Protein AF-A0A953T6E6-F1 (afdb_monomer_lite)

Sequence (151 aa):
MTKQKGFTLIELLVVIAVIAILASVVFVNLRGAQESARDARITVAVGQVRSIAELINARAPSATPGYQGLCTGTALNTAGNTDLSAITADITASCTSAHCTATPIACHATTSAYCVSSRLNEANQFWCVRSDGRSGRATTACTATAACTIP

Radius of gyration: 23.86 Å; chains: 1; bounding box: 67×47×65 Å

Foldseek 3Di:
DDDDDDDDPVNVVVVVVVVVVVVVVVVVVVVVVLLVVLQVQLLVLQVVLLVVQVVCQVVPDPVGHHNNQQDDQQAGNCPVPVSSVVSQVSLLVSQPAPVCPPGQKGWEDDNQKIKIWGDGNDPQWIWMDIPVRDTDIANDHQDNVRDRPHD

Structure (mmCIF, N/CA/C/O backbone):
data_AF-A0A953T6E6-F1
#
_entry.id   AF-A0A953T6E6-F1
#
loop_
_atom_site.group_PDB
_atom_site.id
_atom_site.type_symbol
_atom_site.label_atom_id
_atom_site.label_alt_id
_atom_site.label_comp_id
_atom_site.label_asym_id
_atom_site.label_entity_id
_atom_site.label_seq_id
_atom_site.pdbx_PDB_ins_code
_atom_site.Cartn_x
_atom_site.Cartn_y
_atom_site.Cartn_z
_atom_site.occupancy
_atom_site.B_iso_or_equiv
_atom_site.auth_seq_id
_atom_site.auth_comp_id
_atom_site.auth_asym_id
_atom_site.auth_atom_id
_atom_site.pdbx_PDB_model_num
ATOM 1 N N . MET A 1 1 ? -49.272 28.755 39.323 1.00 53.56 1 MET A N 1
ATOM 2 C CA . MET A 1 1 ? -47.874 28.440 39.699 1.00 53.56 1 MET A CA 1
ATOM 3 C C . MET A 1 1 ? -47.485 27.121 39.048 1.00 53.56 1 MET A C 1
ATOM 5 O O . MET A 1 1 ? -47.978 26.076 39.451 1.00 53.56 1 MET A O 1
ATOM 9 N N . THR A 1 2 ? -46.681 27.160 37.993 1.00 61.81 2 THR A N 1
ATOM 10 C CA . THR A 1 2 ? -46.189 25.964 37.296 1.00 61.81 2 THR A CA 1
ATOM 11 C C . THR A 1 2 ? -45.050 25.341 38.101 1.00 61.81 2 THR A C 1
ATOM 13 O O . THR A 1 2 ? -43.985 25.940 38.224 1.00 61.81 2 THR A O 1
ATOM 16 N N . LYS A 1 3 ? -45.272 24.155 38.684 1.00 70.44 3 LYS A N 1
ATOM 17 C CA . LYS A 1 3 ? -44.211 23.379 39.343 1.00 70.44 3 LYS A CA 1
ATOM 18 C C . LYS A 1 3 ? -43.189 22.951 38.289 1.00 70.44 3 LYS A C 1
ATOM 20 O O . LYS A 1 3 ? -43.500 22.109 37.449 1.00 70.44 3 LYS A O 1
ATOM 25 N N . GLN A 1 4 ? -41.985 23.515 38.335 1.00 74.00 4 GLN A N 1
ATOM 26 C CA . GLN A 1 4 ? -40.863 22.995 37.560 1.00 74.00 4 GLN A CA 1
ATOM 27 C C . GLN A 1 4 ? -40.404 21.682 38.200 1.00 74.00 4 GLN A C 1
ATOM 29 O O . GLN A 1 4 ? -40.009 21.655 39.364 1.00 74.00 4 GLN A O 1
ATOM 34 N N . LYS A 1 5 ? -40.529 20.575 37.461 1.00 79.19 5 LYS A N 1
ATOM 35 C CA . LYS A 1 5 ? -39.956 19.289 37.863 1.00 79.19 5 LYS A CA 1
ATOM 36 C C . LYS A 1 5 ? -38.452 19.349 37.600 1.00 79.19 5 LYS A C 1
ATOM 38 O O . LYS A 1 5 ? -38.045 19.533 36.458 1.00 79.19 5 LYS A O 1
ATOM 43 N N . GLY A 1 6 ? -37.652 19.246 38.658 1.00 78.94 6 GLY A N 1
ATOM 44 C CA . GLY A 1 6 ? -36.202 19.100 38.548 1.00 78.94 6 GLY A CA 1
ATOM 45 C C . GLY A 1 6 ? -35.833 17.686 38.108 1.00 78.94 6 GLY A C 1
ATOM 46 O O . GLY A 1 6 ? -36.511 16.729 38.478 1.00 78.94 6 GLY A O 1
ATOM 47 N N . PHE A 1 7 ? -34.766 17.572 37.320 1.00 83.44 7 PHE A N 1
ATOM 48 C CA . PHE A 1 7 ? -34.167 16.292 36.950 1.00 83.44 7 PHE A CA 1
ATOM 49 C C . PHE A 1 7 ? -33.478 15.692 38.181 1.00 83.44 7 PHE A C 1
ATOM 51 O O . PHE A 1 7 ? -32.758 16.399 38.893 1.00 83.44 7 PHE A O 1
ATOM 58 N N . THR A 1 8 ? -33.706 14.415 38.473 1.00 90.56 8 THR A N 1
ATOM 59 C CA . THR A 1 8 ? -33.081 13.765 39.628 1.00 90.56 8 THR A CA 1
ATOM 60 C C . THR A 1 8 ? -31.650 13.332 39.301 1.00 90.56 8 THR A C 1
ATOM 62 O O . THR A 1 8 ? -31.320 12.973 38.170 1.00 90.56 8 THR A O 1
ATOM 65 N N . LEU A 1 9 ? -30.776 13.328 40.312 1.00 88.88 9 LEU A N 1
ATOM 66 C CA . LEU A 1 9 ? -29.398 12.844 40.155 1.00 88.88 9 LEU A CA 1
ATOM 67 C C . LEU A 1 9 ? -29.347 11.370 39.727 1.00 88.88 9 LEU A C 1
ATOM 69 O O . LEU A 1 9 ? -28.456 10.982 38.977 1.00 88.88 9 LEU A O 1
ATOM 73 N N . ILE A 1 10 ? -30.316 10.559 40.168 1.00 92.00 10 ILE A N 1
ATOM 74 C CA . ILE A 1 10 ? -30.404 9.146 39.788 1.00 92.00 10 ILE A CA 1
ATOM 75 C C . ILE A 1 10 ? -30.791 8.967 38.316 1.00 92.00 10 ILE A C 1
ATOM 77 O O . ILE A 1 10 ? -30.231 8.103 37.646 1.00 92.00 10 ILE A O 1
ATOM 81 N N . GLU A 1 11 ? -31.679 9.812 37.783 1.00 90.50 11 GLU A N 1
ATOM 82 C CA . GLU A 1 11 ? -32.016 9.804 36.355 1.00 90.50 11 GLU A CA 1
ATOM 83 C C . GLU A 1 11 ? -30.792 10.149 35.507 1.00 90.50 11 GLU A C 1
ATOM 85 O O . GLU A 1 11 ? -30.529 9.492 34.503 1.00 90.50 11 GLU A O 1
ATOM 90 N N . LEU A 1 12 ? -29.990 11.127 35.936 1.00 90.81 12 LEU A N 1
ATOM 91 C CA . LEU A 1 12 ? -28.780 11.502 35.206 1.00 90.81 12 LEU A CA 1
ATOM 92 C C . LEU A 1 12 ? -27.707 10.402 35.275 1.00 90.81 12 LEU A C 1
ATOM 94 O O . LEU A 1 12 ? -27.029 10.141 34.281 1.00 90.81 12 LEU A O 1
ATOM 98 N N . LEU A 1 13 ? -27.608 9.703 36.409 1.00 92.25 13 LEU A N 1
ATOM 99 C CA . LEU A 1 13 ? -26.683 8.586 36.608 1.00 92.25 13 LEU A CA 1
ATOM 100 C C . LEU A 1 13 ? -27.045 7.360 35.752 1.00 92.25 13 LEU A C 1
ATOM 102 O O . LEU A 1 13 ? -26.166 6.750 35.144 1.00 92.25 13 LEU A O 1
ATOM 106 N N . VAL A 1 14 ? -28.330 7.009 35.654 1.00 94.69 14 VAL A N 1
ATOM 107 C CA . VAL A 1 14 ? -28.778 5.896 34.800 1.00 94.69 14 VAL A CA 1
ATOM 108 C C . VAL A 1 14 ? -28.527 6.197 33.323 1.00 94.69 14 VAL A C 1
ATOM 110 O O . VAL A 1 14 ? -28.079 5.317 32.589 1.00 94.69 14 VAL A O 1
ATOM 113 N N . VAL A 1 15 ? -28.750 7.435 32.878 1.00 95.31 15 VAL A N 1
ATOM 114 C CA . VAL A 1 15 ? -28.555 7.811 31.470 1.00 95.31 15 VAL A CA 1
ATOM 115 C C . VAL A 1 15 ? -27.093 7.669 31.049 1.00 95.31 15 VAL A C 1
ATOM 117 O O . VAL A 1 15 ? -26.820 7.060 30.014 1.00 95.31 15 VAL A O 1
ATOM 120 N N . ILE A 1 16 ? -26.141 8.151 31.856 1.00 94.88 16 ILE A N 1
ATOM 121 C CA . ILE A 1 16 ? -24.716 7.987 31.529 1.00 94.88 16 ILE A CA 1
ATOM 122 C C . ILE A 1 16 ? -24.295 6.511 31.539 1.00 94.88 16 ILE A C 1
ATOM 124 O O . ILE A 1 16 ? -23.494 6.107 30.697 1.00 94.88 16 ILE A O 1
ATOM 128 N N . ALA A 1 17 ? -24.877 5.690 32.423 1.00 95.25 17 ALA A N 1
ATOM 129 C CA . ALA A 1 17 ? -24.609 4.255 32.471 1.00 95.25 17 ALA A CA 1
ATOM 130 C C . ALA A 1 17 ? -25.100 3.544 31.198 1.00 95.25 17 ALA A C 1
ATOM 132 O O . ALA A 1 17 ? -24.367 2.749 30.609 1.00 95.25 17 ALA A O 1
ATOM 133 N N . VAL A 1 18 ? -26.304 3.873 30.718 1.00 95.38 18 VAL A N 1
ATOM 134 C CA . VAL A 1 18 ? -26.848 3.306 29.474 1.00 95.38 18 VAL A CA 1
ATOM 135 C C . VAL A 1 18 ? -26.048 3.772 28.252 1.00 95.38 18 VAL A C 1
ATOM 137 O O . VAL A 1 18 ? -25.707 2.946 27.405 1.00 95.38 18 VAL A O 1
ATOM 140 N N . ILE A 1 19 ? -25.680 5.059 28.170 1.00 95.25 19 ILE A N 1
ATOM 141 C CA . ILE A 1 19 ? -24.846 5.584 27.073 1.00 95.25 19 ILE A CA 1
ATOM 142 C C . ILE A 1 19 ? -23.487 4.875 27.039 1.00 95.25 19 ILE A C 1
ATOM 144 O O . ILE A 1 19 ? -23.029 4.510 25.958 1.00 95.25 19 ILE A O 1
ATOM 148 N N . ALA A 1 20 ? -22.865 4.621 28.195 1.00 94.81 20 ALA A N 1
ATOM 149 C CA . ALA A 1 20 ? -21.585 3.917 28.268 1.00 94.81 20 ALA A CA 1
ATOM 150 C C . ALA A 1 20 ? -21.667 2.486 27.705 1.00 94.81 20 ALA A C 1
ATOM 152 O O . ALA A 1 20 ? -20.795 2.071 26.937 1.00 94.81 20 ALA A O 1
ATOM 153 N N . ILE A 1 21 ? -22.737 1.750 28.026 1.00 93.38 21 ILE A N 1
ATOM 154 C CA . ILE A 1 21 ? -22.954 0.389 27.512 1.00 93.38 21 ILE A CA 1
ATOM 155 C C . ILE A 1 21 ? -23.160 0.421 25.994 1.00 93.38 21 ILE A C 1
ATOM 157 O O . ILE A 1 21 ? -22.473 -0.297 25.265 1.00 93.38 21 ILE A O 1
ATOM 161 N N . LEU A 1 22 ? -24.049 1.287 25.500 1.00 94.56 22 LEU A N 1
ATOM 162 C CA . LEU A 1 22 ? -24.340 1.386 24.067 1.00 94.56 22 LEU A CA 1
ATOM 163 C C . LEU A 1 22 ? -23.114 1.842 23.258 1.00 94.56 22 LEU A C 1
ATOM 165 O O . LEU A 1 22 ? -22.845 1.293 22.188 1.00 94.56 22 LEU A O 1
ATOM 169 N N . ALA A 1 23 ? -22.328 2.786 23.784 1.00 90.69 23 ALA A N 1
ATOM 170 C CA . ALA A 1 23 ? -21.113 3.274 23.135 1.00 90.69 23 ALA A CA 1
ATOM 171 C C . ALA A 1 23 ? -20.056 2.170 22.958 1.00 90.69 23 ALA A C 1
ATOM 173 O O . ALA A 1 23 ? -19.388 2.125 21.923 1.00 90.69 23 ALA A O 1
ATOM 174 N N . SER A 1 24 ? -19.931 1.251 23.925 1.00 88.31 24 SER A N 1
ATOM 175 C CA . SER A 1 24 ? -18.957 0.154 23.851 1.00 88.31 24 SER A CA 1
ATOM 176 C C . SER A 1 24 ? -19.210 -0.791 22.666 1.00 88.31 24 SER A C 1
ATOM 178 O O . SER A 1 24 ? -18.276 -1.144 21.946 1.00 88.31 24 SER A O 1
ATOM 180 N N . VAL A 1 25 ? -20.476 -1.131 22.397 1.00 88.25 25 VAL A N 1
ATOM 181 C CA . VAL A 1 25 ? -20.867 -2.041 21.306 1.00 88.25 25 VAL A CA 1
ATOM 182 C C . VAL A 1 25 ? -20.663 -1.385 19.939 1.00 88.25 25 VAL A C 1
ATOM 184 O O . VAL A 1 25 ? -20.175 -2.016 19.000 1.00 88.25 25 VAL A O 1
ATOM 187 N N . VAL A 1 26 ? -20.990 -0.096 19.814 1.00 87.12 26 VAL A N 1
ATOM 188 C CA . VAL A 1 26 ? -20.807 0.657 18.562 1.00 87.12 26 VAL A CA 1
ATOM 189 C C . VAL A 1 26 ? -19.323 0.793 18.208 1.00 87.12 26 VAL A C 1
ATOM 191 O O . VAL A 1 26 ? -18.945 0.660 17.043 1.00 87.12 26 VAL A O 1
ATOM 194 N N . PHE A 1 27 ? -18.459 0.999 19.204 1.00 83.12 27 PHE A N 1
ATOM 195 C CA . PHE A 1 27 ? -17.032 1.222 18.981 1.00 83.12 27 PHE A CA 1
ATOM 196 C C . PHE A 1 27 ? -16.301 0.001 18.397 1.00 83.12 27 PHE A C 1
ATOM 198 O O . PHE A 1 27 ? -15.432 0.164 17.540 1.00 83.12 27 PHE A O 1
ATOM 205 N N . VAL A 1 28 ? -16.670 -1.220 18.804 1.00 81.19 28 VAL A N 1
ATOM 206 C CA . VAL A 1 28 ? -16.076 -2.458 18.260 1.00 81.19 28 VAL A CA 1
ATOM 207 C C . VAL A 1 28 ? -16.410 -2.621 16.774 1.00 81.19 28 VAL A C 1
ATOM 209 O O . VAL A 1 28 ? -15.524 -2.915 15.973 1.00 81.19 28 VAL A O 1
ATOM 212 N N . ASN A 1 29 ? -17.658 -2.347 16.385 1.00 77.94 29 ASN A N 1
ATOM 213 C CA . ASN A 1 29 ? -18.103 -2.452 14.992 1.00 77.94 29 ASN A CA 1
ATOM 214 C C . ASN A 1 29 ? -17.428 -1.415 14.074 1.00 77.94 29 ASN A C 1
ATOM 216 O O . ASN A 1 29 ? -17.072 -1.724 12.936 1.00 77.94 29 ASN A O 1
ATOM 220 N N . LEU A 1 30 ? -17.196 -0.195 14.571 1.00 79.75 30 LEU A N 1
ATOM 221 C CA . LEU A 1 30 ? -16.540 0.866 13.799 1.00 79.75 30 LEU A CA 1
ATOM 222 C C . LEU A 1 30 ? -15.073 0.557 13.476 1.00 79.75 30 LEU A C 1
ATOM 224 O O . LEU A 1 30 ? -14.602 0.937 12.406 1.00 79.75 30 LEU A O 1
ATOM 228 N N . ARG A 1 31 ? -14.353 -0.143 14.362 1.00 80.81 31 ARG A N 1
ATOM 229 C CA . ARG A 1 31 ? -12.943 -0.498 14.132 1.00 80.81 31 ARG A CA 1
ATOM 230 C C . ARG A 1 31 ? -12.770 -1.431 12.933 1.00 80.81 31 ARG A C 1
ATOM 232 O O . ARG A 1 31 ? -11.972 -1.121 12.054 1.00 80.81 31 ARG A O 1
ATOM 239 N N . GLY A 1 32 ? -13.561 -2.503 12.851 1.00 83.12 32 GLY A N 1
ATOM 240 C CA . GLY A 1 32 ? -13.510 -3.431 11.713 1.00 83.12 32 GLY A CA 1
ATOM 241 C C . GLY A 1 32 ? -13.924 -2.774 10.390 1.00 83.12 32 GLY A C 1
ATOM 242 O O . GLY A 1 32 ? -13.279 -2.973 9.362 1.00 83.12 32 GLY A O 1
ATOM 243 N N . ALA A 1 33 ? -14.947 -1.911 10.417 1.00 85.31 33 ALA A N 1
ATOM 244 C CA . ALA A 1 33 ? -15.366 -1.158 9.234 1.00 85.31 33 ALA A CA 1
ATOM 245 C C . ALA A 1 33 ? -14.262 -0.210 8.726 1.00 85.31 33 ALA A C 1
ATOM 247 O O . ALA A 1 33 ? -13.991 -0.166 7.525 1.00 85.31 33 ALA A O 1
ATOM 248 N N . GLN A 1 34 ? -13.584 0.511 9.624 1.00 87.31 34 GLN A N 1
ATOM 249 C CA . GLN A 1 34 ? -12.471 1.396 9.262 1.00 87.31 34 GLN A CA 1
ATOM 250 C C . GLN A 1 34 ? -11.282 0.631 8.673 1.00 87.31 34 GLN A C 1
ATOM 252 O O . GLN A 1 34 ? -10.682 1.102 7.708 1.00 87.31 34 GLN A O 1
ATOM 257 N N . GLU A 1 35 ? -10.961 -0.542 9.217 1.00 87.44 35 GLU A N 1
ATOM 258 C CA . GLU A 1 35 ? -9.897 -1.404 8.700 1.00 87.44 35 GLU A CA 1
ATOM 259 C C . GLU A 1 35 ? -10.220 -1.904 7.285 1.00 87.44 35 GLU A C 1
ATOM 261 O O . GLU A 1 35 ? -9.420 -1.724 6.367 1.00 87.44 35 GLU A O 1
ATOM 266 N N . SER A 1 36 ? -11.447 -2.388 7.061 1.00 88.12 36 SER A N 1
ATOM 267 C CA . SER A 1 36 ? -11.894 -2.808 5.726 1.00 88.12 36 SER A CA 1
ATOM 268 C C . SER A 1 36 ? -11.873 -1.668 4.695 1.00 88.12 36 SER A C 1
ATOM 270 O O . SER A 1 36 ? -11.503 -1.874 3.539 1.00 88.12 36 SER A O 1
ATOM 272 N N . ALA A 1 37 ? -12.210 -0.442 5.113 1.00 90.19 37 ALA A N 1
ATOM 273 C CA . ALA A 1 37 ? -12.163 0.736 4.252 1.00 90.19 37 ALA A CA 1
ATOM 274 C C . ALA A 1 37 ? -10.722 1.118 3.875 1.00 90.19 37 ALA A C 1
ATOM 276 O O . ALA A 1 37 ? -10.472 1.542 2.746 1.00 90.19 37 ALA A O 1
ATOM 277 N N . ARG A 1 38 ? -9.768 0.954 4.799 1.00 91.06 38 ARG A N 1
ATOM 278 C CA . ARG A 1 38 ? -8.336 1.152 4.531 1.00 91.06 38 ARG A CA 1
ATOM 279 C C . ARG A 1 38 ? -7.798 0.098 3.566 1.00 91.06 38 ARG A C 1
ATOM 281 O O . ARG A 1 38 ? -7.121 0.458 2.608 1.00 91.06 38 ARG A O 1
ATOM 288 N N . ASP A 1 39 ? -8.167 -1.166 3.744 1.00 91.06 39 ASP A N 1
ATOM 289 C CA . ASP A 1 39 ? -7.775 -2.245 2.827 1.00 91.06 39 ASP A CA 1
ATOM 290 C C . ASP A 1 39 ? -8.342 -2.042 1.413 1.00 91.06 39 ASP A C 1
ATOM 292 O O . ASP A 1 39 ? -7.657 -2.287 0.414 1.00 91.06 39 ASP A O 1
ATOM 296 N N . ALA A 1 40 ? -9.570 -1.526 1.305 1.00 92.19 40 ALA A N 1
ATOM 297 C CA . ALA A 1 40 ? -10.157 -1.144 0.023 1.00 92.19 40 ALA A CA 1
ATOM 298 C C . ALA A 1 40 ? -9.372 -0.006 -0.653 1.00 92.19 40 ALA A C 1
ATOM 300 O O . ALA A 1 40 ? -9.120 -0.070 -1.857 1.00 92.19 40 ALA A O 1
ATOM 301 N N . ARG A 1 41 ? -8.929 1.006 0.109 1.00 92.56 41 ARG A N 1
ATOM 302 C CA . ARG A 1 41 ? -8.064 2.079 -0.417 1.00 92.56 41 ARG A CA 1
ATOM 303 C C . ARG A 1 41 ? -6.732 1.538 -0.925 1.00 92.56 41 ARG A C 1
ATOM 305 O O . ARG A 1 41 ? -6.363 1.844 -2.054 1.00 92.56 41 ARG A O 1
ATOM 312 N N . ILE A 1 42 ? -6.073 0.672 -0.152 1.00 91.25 42 ILE A N 1
ATOM 313 C CA . ILE A 1 42 ? -4.821 0.012 -0.562 1.00 91.25 42 ILE A CA 1
ATOM 314 C C . ILE A 1 42 ? -5.029 -0.751 -1.876 1.00 91.25 42 ILE A C 1
ATOM 316 O O . ILE A 1 42 ? -4.243 -0.613 -2.810 1.00 91.25 42 ILE A O 1
ATOM 320 N N . THR A 1 4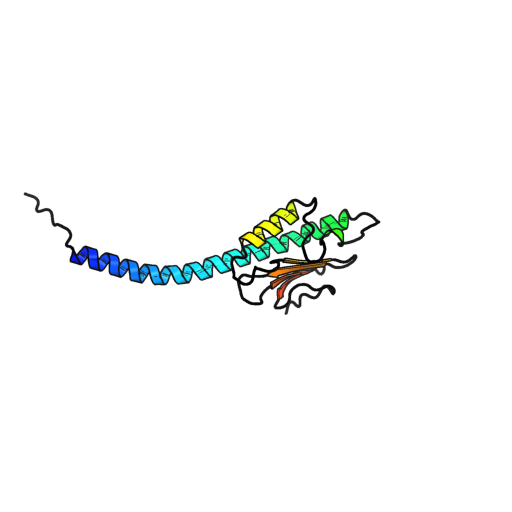3 ? -6.124 -1.503 -1.984 1.00 91.94 43 THR A N 1
ATOM 321 C CA . THR A 1 43 ? -6.468 -2.270 -3.191 1.00 91.94 43 THR A CA 1
ATOM 322 C C . THR A 1 43 ? -6.595 -1.374 -4.429 1.00 91.94 43 THR A C 1
ATOM 324 O O . THR A 1 43 ? -6.047 -1.693 -5.487 1.00 91.94 43 THR A O 1
ATOM 327 N N . VAL A 1 44 ? -7.274 -0.230 -4.296 1.00 92.56 44 VAL A N 1
ATOM 328 C CA . VAL A 1 44 ? -7.417 0.757 -5.378 1.00 92.56 44 VAL A CA 1
ATOM 329 C C . VAL A 1 44 ? -6.070 1.392 -5.728 1.00 92.56 44 VAL A C 1
ATOM 331 O O . VAL A 1 44 ? -5.723 1.451 -6.908 1.00 92.56 44 VAL A O 1
ATOM 334 N N . ALA A 1 45 ? -5.290 1.811 -4.729 1.00 92.19 45 ALA A N 1
ATOM 335 C CA . ALA A 1 45 ? -3.991 2.452 -4.923 1.00 92.19 45 ALA A CA 1
ATOM 336 C C . ALA A 1 45 ? -2.993 1.528 -5.646 1.00 92.19 45 ALA A C 1
ATOM 338 O O . ALA A 1 45 ? -2.357 1.935 -6.616 1.00 92.19 45 ALA A O 1
ATOM 339 N N . VAL A 1 46 ? -2.908 0.251 -5.255 1.00 90.38 46 VAL A N 1
ATOM 340 C CA . VAL A 1 46 ? -2.063 -0.734 -5.955 1.00 90.38 46 VAL A CA 1
ATOM 341 C C . VAL A 1 46 ? -2.601 -1.019 -7.364 1.00 90.38 46 VAL A C 1
ATOM 343 O O . VAL A 1 46 ? -1.821 -1.208 -8.295 1.00 90.38 46 VAL A O 1
ATOM 346 N N . GLY A 1 47 ? -3.923 -1.007 -7.563 1.00 91.06 47 GLY A N 1
ATOM 347 C CA . GLY A 1 47 ? -4.541 -1.162 -8.884 1.00 91.06 47 GLY A CA 1
ATOM 348 C C . GLY A 1 47 ? -4.117 -0.086 -9.892 1.00 91.06 47 GLY A C 1
ATOM 349 O O . GLY A 1 47 ? -3.881 -0.400 -11.060 1.00 91.06 47 GLY A O 1
ATOM 350 N N . GLN A 1 48 ? -3.938 1.159 -9.441 1.00 91.88 48 GLN A N 1
ATOM 351 C CA . GLN A 1 48 ? -3.470 2.278 -10.277 1.00 91.88 48 GLN A CA 1
ATOM 352 C C . GLN A 1 48 ? -2.039 2.080 -10.796 1.00 91.88 48 GLN A C 1
ATOM 354 O O . GLN A 1 48 ? -1.672 2.609 -11.849 1.00 91.88 48 GLN A O 1
ATOM 359 N N . VAL A 1 49 ? -1.233 1.260 -10.114 1.00 91.62 49 VAL A N 1
ATOM 360 C CA . VAL A 1 49 ? 0.135 0.958 -10.548 1.00 91.62 49 VAL A CA 1
ATOM 361 C C . VAL A 1 49 ? 0.148 0.269 -11.912 1.00 91.62 49 VAL A C 1
ATOM 363 O O . VAL A 1 49 ? 1.089 0.475 -12.670 1.00 91.62 49 VAL A O 1
ATOM 366 N N . ARG A 1 50 ? -0.908 -0.468 -12.289 1.00 91.31 50 ARG A N 1
ATOM 367 C CA . ARG A 1 50 ? -1.012 -1.084 -13.622 1.00 91.31 50 ARG A CA 1
ATOM 368 C C . ARG A 1 50 ? -0.931 -0.049 -14.740 1.00 91.31 50 ARG A C 1
ATOM 370 O O . ARG A 1 50 ? -0.108 -0.194 -15.634 1.00 91.31 50 ARG A O 1
ATOM 377 N N . SER A 1 51 ? -1.734 1.013 -14.680 1.00 92.19 51 SER A N 1
ATOM 378 C CA . SER A 1 51 ? -1.702 2.061 -15.711 1.00 92.19 51 SER A CA 1
ATOM 379 C C . SER A 1 51 ? -0.351 2.771 -15.777 1.00 92.19 51 SER A C 1
ATOM 381 O O . SER A 1 51 ? 0.120 3.104 -16.862 1.00 92.19 51 SER A O 1
ATOM 383 N N . ILE A 1 52 ? 0.300 2.964 -14.627 1.00 91.38 52 ILE A N 1
ATOM 384 C CA . ILE A 1 52 ? 1.622 3.595 -14.570 1.00 91.38 52 ILE A CA 1
ATOM 385 C C . ILE A 1 52 ? 2.696 2.656 -15.130 1.00 91.38 52 ILE A C 1
ATOM 387 O O . ILE A 1 52 ? 3.581 3.110 -15.848 1.00 91.38 52 ILE A O 1
ATOM 391 N N . ALA A 1 53 ? 2.613 1.355 -14.849 1.00 90.94 53 ALA A N 1
ATOM 392 C CA . ALA A 1 53 ? 3.533 0.356 -15.379 1.00 90.94 53 ALA A CA 1
ATOM 393 C C . ALA A 1 53 ? 3.492 0.313 -16.912 1.00 90.94 53 ALA A C 1
ATOM 395 O O . ALA A 1 53 ? 4.548 0.323 -17.543 1.00 90.94 53 ALA A O 1
ATOM 396 N N . GLU A 1 54 ? 2.299 0.363 -17.511 1.00 90.81 54 GLU A N 1
ATOM 397 C CA . GLU A 1 54 ? 2.157 0.446 -18.971 1.00 90.81 54 GLU A CA 1
ATOM 398 C C . GLU A 1 54 ? 2.722 1.753 -19.537 1.00 90.81 54 GLU A C 1
ATOM 400 O O . GLU A 1 54 ? 3.388 1.751 -20.572 1.00 90.81 54 GLU A O 1
ATOM 405 N N . LEU A 1 55 ? 2.528 2.876 -18.841 1.00 90.50 55 LEU A N 1
ATOM 406 C CA . LEU A 1 55 ? 3.108 4.158 -19.243 1.00 90.50 55 LEU A CA 1
ATOM 407 C C . LEU A 1 55 ? 4.643 4.146 -19.173 1.00 90.50 55 LEU A C 1
ATOM 409 O O . LEU A 1 55 ? 5.301 4.698 -20.055 1.00 90.50 55 LEU A O 1
ATOM 413 N N . ILE A 1 56 ? 5.216 3.511 -18.148 1.00 90.31 56 ILE A N 1
ATOM 414 C CA . ILE A 1 56 ? 6.666 3.331 -18.010 1.00 90.31 56 ILE A CA 1
ATOM 415 C C . ILE A 1 56 ? 7.198 2.457 -19.141 1.00 90.31 56 ILE A C 1
ATOM 417 O O . ILE A 1 56 ? 8.180 2.837 -19.769 1.00 90.31 56 ILE A O 1
ATOM 421 N N . ASN A 1 57 ? 6.523 1.349 -19.449 1.00 90.56 57 ASN A N 1
ATOM 422 C CA . ASN A 1 57 ? 6.886 0.472 -20.559 1.00 90.56 57 ASN A CA 1
ATOM 423 C C . ASN A 1 57 ? 6.833 1.208 -21.910 1.00 90.56 57 ASN A C 1
ATOM 425 O O . ASN A 1 57 ? 7.770 1.135 -22.700 1.00 90.56 57 ASN A O 1
ATOM 429 N N . ALA A 1 58 ? 5.785 2.002 -22.150 1.00 89.31 58 ALA A N 1
ATOM 430 C CA . ALA A 1 58 ? 5.630 2.785 -23.377 1.00 89.31 58 ALA A CA 1
ATOM 431 C C . ALA A 1 58 ? 6.667 3.915 -23.529 1.00 89.31 58 ALA A C 1
ATOM 433 O O . ALA A 1 58 ? 6.972 4.326 -24.647 1.00 89.31 58 ALA A O 1
ATOM 434 N N . ARG A 1 59 ? 7.200 4.437 -22.416 1.00 88.31 59 ARG A N 1
ATOM 435 C CA . ARG A 1 59 ? 8.222 5.501 -22.389 1.00 88.31 59 ARG A CA 1
ATOM 436 C C . ARG A 1 59 ? 9.634 4.969 -22.132 1.00 88.31 59 ARG A C 1
ATOM 438 O O . ARG A 1 59 ? 10.555 5.769 -21.964 1.00 88.31 59 ARG A O 1
ATOM 445 N N . ALA A 1 60 ? 9.802 3.651 -22.069 1.00 85.69 60 ALA A N 1
ATOM 446 C CA . ALA A 1 60 ? 11.056 3.026 -21.695 1.00 85.69 60 ALA A CA 1
ATOM 447 C C . ALA A 1 60 ? 12.152 3.368 -22.723 1.00 85.69 60 ALA A C 1
ATOM 449 O O . ALA A 1 60 ? 11.984 3.090 -23.914 1.00 85.69 60 ALA A O 1
ATOM 450 N N . PRO A 1 61 ? 13.280 3.971 -22.303 1.00 82.44 61 PRO A N 1
ATOM 451 C CA . PRO A 1 61 ? 14.405 4.188 -23.199 1.00 82.44 61 PRO A CA 1
ATOM 452 C C . PRO A 1 61 ? 15.019 2.842 -23.600 1.00 82.44 61 PRO A C 1
ATOM 454 O O . PRO A 1 61 ? 14.951 1.863 -22.859 1.00 82.44 61 PRO A O 1
ATOM 457 N N . SER A 1 62 ? 15.704 2.800 -24.742 1.00 78.50 62 SER A N 1
ATOM 458 C CA . SER A 1 62 ? 16.365 1.586 -25.247 1.00 78.50 62 SER A CA 1
ATOM 459 C C . SER A 1 62 ? 17.425 1.006 -24.297 1.00 78.50 62 SER A C 1
ATOM 461 O O . SER A 1 62 ? 17.704 -0.188 -24.362 1.00 78.50 62 SER A O 1
ATOM 463 N N . ALA A 1 63 ? 17.979 1.818 -23.390 1.00 78.12 63 ALA A N 1
ATOM 464 C CA . ALA A 1 63 ? 18.907 1.379 -22.344 1.00 78.12 63 ALA A CA 1
ATOM 465 C C . ALA A 1 63 ? 18.226 0.642 -21.171 1.00 78.12 63 ALA A C 1
ATOM 467 O O . ALA A 1 63 ? 18.887 -0.127 -20.474 1.00 78.12 63 ALA A O 1
ATOM 468 N N . THR A 1 64 ? 16.923 0.852 -20.959 1.00 79.50 64 THR A N 1
ATOM 469 C CA . THR A 1 64 ? 16.156 0.265 -19.847 1.00 79.50 64 THR A CA 1
ATOM 470 C C . THR A 1 64 ? 14.779 -0.191 -20.344 1.00 79.50 64 THR A C 1
ATOM 472 O O . THR A 1 64 ? 13.758 0.381 -19.961 1.00 79.50 64 THR A O 1
ATOM 475 N N . PRO A 1 65 ? 14.726 -1.192 -21.242 1.00 81.62 65 PRO A N 1
ATOM 476 C CA . PRO A 1 65 ? 13.483 -1.589 -21.886 1.00 81.62 65 PRO A CA 1
ATOM 477 C C . PRO A 1 65 ? 12.506 -2.230 -20.892 1.00 81.62 65 PRO A C 1
ATOM 479 O O . PRO A 1 65 ? 12.903 -2.876 -19.915 1.00 81.62 65 PRO A O 1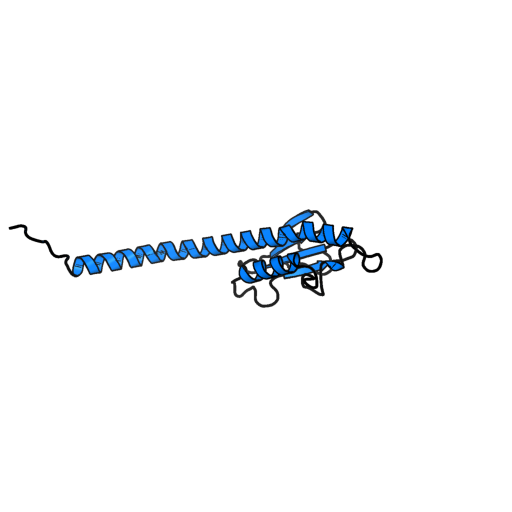
ATOM 482 N N . GLY A 1 66 ? 11.213 -2.113 -21.184 1.00 87.62 66 GLY A N 1
ATOM 483 C CA . GLY A 1 66 ? 10.176 -2.789 -20.417 1.00 87.62 66 GLY A CA 1
ATOM 484 C C . GLY A 1 66 ? 9.793 -2.070 -19.127 1.00 87.62 66 GLY A C 1
ATOM 485 O O . GLY A 1 66 ? 9.762 -0.844 -19.042 1.00 87.62 66 GLY A O 1
ATOM 486 N N . TYR A 1 67 ? 9.526 -2.854 -18.083 1.00 89.44 67 TYR A N 1
ATOM 487 C CA . TYR A 1 67 ? 9.031 -2.348 -16.801 1.00 89.44 67 TYR A CA 1
ATOM 488 C C . TYR A 1 67 ? 10.136 -1.994 -15.803 1.00 89.44 67 TYR A C 1
ATOM 490 O O . TYR A 1 67 ? 9.827 -1.618 -14.677 1.00 89.44 67 TYR A O 1
ATOM 498 N N . GLN A 1 68 ? 11.420 -2.095 -16.162 1.00 88.31 68 GLN A N 1
ATOM 499 C CA . GLN A 1 68 ? 12.522 -1.896 -15.209 1.00 88.31 68 GLN A CA 1
ATOM 500 C C . GLN A 1 68 ? 12.527 -0.520 -14.525 1.00 88.31 68 GLN A C 1
ATOM 502 O O . GLN A 1 68 ? 13.005 -0.407 -13.402 1.00 88.31 68 GLN A O 1
ATOM 507 N N . GLY A 1 69 ? 11.945 0.507 -15.151 1.00 88.44 69 GLY A N 1
ATOM 508 C CA . GLY A 1 69 ? 11.779 1.825 -14.535 1.00 88.44 69 GLY A CA 1
ATOM 509 C C . GLY A 1 69 ? 10.730 1.892 -13.416 1.00 88.44 69 GLY A C 1
ATOM 510 O O . GLY A 1 69 ? 10.661 2.912 -12.737 1.00 88.44 69 GLY A O 1
ATOM 511 N N . LEU A 1 70 ? 9.915 0.848 -13.216 1.00 90.81 70 LEU A N 1
ATOM 512 C CA . LEU A 1 70 ? 8.812 0.827 -12.247 1.00 90.81 70 LEU A CA 1
ATOM 513 C C . LEU A 1 70 ? 9.286 0.690 -10.798 1.00 90.81 70 LEU A C 1
ATOM 515 O O . LEU A 1 70 ? 8.650 1.233 -9.896 1.00 90.81 70 LEU A O 1
ATOM 519 N N . CYS A 1 71 ? 10.384 -0.029 -10.572 1.00 90.81 71 CYS A N 1
ATOM 520 C CA . CYS A 1 71 ? 10.894 -0.323 -9.238 1.00 90.81 71 CYS A CA 1
ATOM 521 C C . CYS A 1 71 ? 12.325 0.194 -9.069 1.00 90.81 71 CYS A C 1
ATOM 523 O O . CYS A 1 71 ? 13.134 0.141 -9.992 1.00 90.81 71 CYS A O 1
ATOM 525 N N . THR A 1 72 ? 12.659 0.618 -7.856 1.00 89.50 72 THR A N 1
ATOM 526 C CA . THR A 1 72 ? 14.031 0.880 -7.407 1.00 89.50 72 THR A CA 1
ATOM 527 C C . THR A 1 72 ? 14.328 -0.054 -6.243 1.00 89.50 72 THR A C 1
ATOM 529 O O . THR A 1 72 ? 13.801 0.125 -5.143 1.00 89.50 72 THR A O 1
ATOM 532 N N . GLY A 1 73 ? 15.135 -1.089 -6.489 1.00 87.00 73 GLY A N 1
ATOM 533 C CA . GLY A 1 73 ? 15.298 -2.185 -5.533 1.00 87.00 73 GLY A CA 1
ATOM 534 C C . GLY A 1 73 ? 13.981 -2.942 -5.345 1.00 87.00 73 GLY A C 1
ATOM 535 O O . GLY A 1 73 ? 13.418 -3.440 -6.315 1.00 87.00 73 GLY A O 1
ATOM 536 N N . THR A 1 74 ? 13.497 -3.016 -4.104 1.00 87.62 74 THR A N 1
ATOM 537 C CA . THR A 1 74 ? 12.224 -3.663 -3.736 1.00 87.62 74 THR A CA 1
ATOM 538 C C . THR A 1 74 ? 11.062 -2.680 -3.566 1.00 87.62 74 THR A C 1
ATOM 540 O O . THR A 1 74 ? 9.964 -3.100 -3.214 1.00 87.62 74 THR A O 1
ATOM 543 N N . ALA A 1 75 ? 11.270 -1.382 -3.802 1.00 89.19 75 ALA A N 1
ATOM 544 C CA . ALA A 1 75 ? 10.247 -0.342 -3.673 1.00 89.19 75 ALA A CA 1
ATOM 545 C C . ALA A 1 75 ? 9.823 0.203 -5.045 1.00 89.19 75 ALA A C 1
ATOM 547 O O . ALA A 1 75 ? 10.532 0.030 -6.037 1.00 89.19 75 ALA A O 1
ATOM 548 N N . LEU A 1 76 ? 8.670 0.878 -5.106 1.00 91.06 76 LEU A N 1
ATOM 549 C CA . LEU A 1 76 ? 8.272 1.631 -6.300 1.00 91.06 76 LEU A CA 1
ATOM 550 C C . LEU A 1 76 ? 9.278 2.753 -6.570 1.00 91.06 76 LEU A C 1
ATOM 552 O O . LEU A 1 76 ? 9.754 3.407 -5.641 1.00 91.06 76 LEU A O 1
ATOM 556 N N . ASN A 1 77 ? 9.574 2.993 -7.845 1.00 91.25 77 ASN A N 1
ATOM 557 C CA . ASN A 1 77 ? 10.451 4.075 -8.261 1.00 91.25 77 ASN A CA 1
ATOM 558 C C . ASN A 1 77 ? 9.718 5.420 -8.170 1.00 91.25 77 ASN A C 1
ATOM 560 O O . ASN A 1 77 ? 9.060 5.860 -9.111 1.00 91.25 77 ASN A O 1
ATOM 564 N N . THR A 1 78 ? 9.817 6.080 -7.022 1.00 89.75 78 THR A N 1
ATOM 565 C CA . THR A 1 78 ? 9.208 7.399 -6.800 1.00 89.75 78 THR A CA 1
ATOM 566 C C . THR A 1 78 ? 10.068 8.549 -7.329 1.00 89.75 78 THR A C 1
ATOM 568 O O . THR A 1 78 ? 9.599 9.688 -7.391 1.00 89.75 78 THR A O 1
ATOM 571 N N . ALA A 1 79 ? 11.310 8.282 -7.745 1.00 83.88 79 ALA A N 1
ATOM 572 C CA . ALA A 1 79 ? 12.214 9.305 -8.251 1.00 83.88 79 ALA A CA 1
ATOM 573 C C . ALA A 1 79 ? 11.729 9.810 -9.619 1.00 83.88 79 ALA A C 1
ATOM 575 O O . ALA A 1 79 ? 11.849 9.134 -10.638 1.00 83.88 79 ALA A O 1
ATOM 576 N N . GLY A 1 80 ? 11.151 11.013 -9.634 1.00 78.31 80 GLY A N 1
ATOM 577 C CA . GLY A 1 80 ? 10.628 11.640 -10.851 1.00 78.31 80 GLY A CA 1
ATOM 578 C C . GLY A 1 80 ? 9.246 11.146 -11.293 1.00 78.31 80 GLY A C 1
ATOM 579 O O . GLY A 1 80 ? 8.779 11.561 -12.351 1.00 78.31 80 GLY A O 1
ATOM 580 N N . ASN A 1 81 ? 8.571 10.309 -10.495 1.00 84.94 81 ASN A N 1
ATOM 581 C CA . ASN A 1 81 ? 7.194 9.881 -10.743 1.00 84.94 81 ASN A CA 1
ATOM 582 C C . ASN A 1 81 ? 6.293 10.273 -9.561 1.00 84.94 81 ASN A C 1
ATOM 584 O O . ASN A 1 81 ? 6.220 9.581 -8.541 1.00 84.94 81 ASN A O 1
ATOM 588 N N . THR A 1 82 ? 5.610 11.410 -9.707 1.00 89.19 82 THR A N 1
ATOM 589 C CA . THR A 1 82 ? 4.723 11.960 -8.673 1.00 89.19 82 THR A CA 1
ATOM 590 C C . THR A 1 82 ? 3.549 11.035 -8.369 1.00 89.19 82 THR A C 1
ATOM 592 O O . THR A 1 82 ? 3.147 10.938 -7.211 1.00 89.19 82 THR A O 1
ATOM 595 N N . ASP A 1 83 ? 3.056 10.290 -9.357 1.00 90.69 83 ASP A N 1
ATOM 596 C CA . ASP A 1 83 ? 1.922 9.380 -9.182 1.00 90.69 83 ASP A CA 1
ATOM 597 C C . ASP A 1 83 ? 2.314 8.175 -8.318 1.00 90.69 83 ASP A C 1
ATOM 599 O O . ASP A 1 83 ? 1.616 7.830 -7.364 1.00 90.69 83 ASP A O 1
ATOM 603 N N . LEU A 1 84 ? 3.493 7.588 -8.564 1.00 90.69 84 LEU A N 1
ATOM 604 C CA . LEU A 1 84 ? 4.034 6.520 -7.713 1.00 90.69 84 LEU A CA 1
ATOM 605 C C . LEU A 1 84 ? 4.335 7.011 -6.294 1.00 90.69 84 LEU A C 1
ATOM 607 O O . LEU A 1 84 ? 4.162 6.254 -5.334 1.00 90.69 84 LEU A O 1
ATOM 611 N N . SER A 1 85 ? 4.752 8.272 -6.143 1.00 91.81 85 SER A N 1
ATOM 612 C CA . SER A 1 85 ? 4.960 8.875 -4.823 1.00 91.81 85 SER A CA 1
ATOM 613 C C . SER A 1 85 ? 3.644 9.051 -4.055 1.00 91.81 85 SER A C 1
ATOM 615 O O . SER A 1 85 ? 3.583 8.712 -2.873 1.00 91.81 85 SER A O 1
ATOM 617 N N . ALA A 1 86 ? 2.574 9.477 -4.735 1.00 91.69 86 ALA A N 1
ATOM 618 C CA . ALA A 1 86 ? 1.247 9.632 -4.148 1.00 91.69 86 ALA A CA 1
ATOM 619 C C . ALA A 1 86 ? 0.649 8.278 -3.743 1.00 91.69 86 ALA A C 1
ATOM 621 O O . ALA A 1 86 ? 0.154 8.140 -2.627 1.00 91.69 86 ALA A O 1
ATOM 622 N N . ILE A 1 87 ? 0.776 7.258 -4.599 1.00 91.50 87 ILE A N 1
ATOM 623 C CA . ILE A 1 87 ? 0.343 5.884 -4.297 1.00 91.50 87 ILE A CA 1
ATOM 624 C C . ILE A 1 87 ? 1.093 5.331 -3.083 1.00 91.50 87 ILE A C 1
ATOM 626 O O . ILE A 1 87 ? 0.485 4.771 -2.172 1.00 91.50 87 ILE A O 1
ATOM 630 N N . THR A 1 88 ? 2.416 5.515 -3.039 1.00 90.62 88 THR A N 1
ATOM 631 C CA . THR A 1 88 ? 3.236 5.052 -1.911 1.00 90.62 88 THR A CA 1
ATOM 632 C C . THR A 1 88 ? 2.828 5.744 -0.609 1.00 90.62 88 THR A C 1
ATOM 634 O O . THR A 1 88 ? 2.724 5.086 0.429 1.00 90.62 88 THR A O 1
ATOM 637 N N . ALA A 1 89 ? 2.550 7.049 -0.655 1.00 89.94 89 ALA A N 1
ATOM 638 C CA . ALA A 1 89 ? 2.086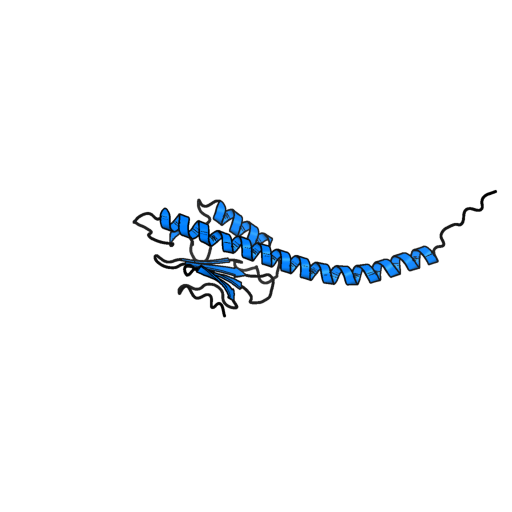 7.812 0.499 1.00 89.94 89 ALA A CA 1
ATOM 639 C C . ALA A 1 89 ? 0.689 7.371 0.972 1.00 89.94 89 ALA A C 1
ATOM 641 O O . ALA A 1 89 ? 0.501 7.164 2.170 1.00 89.94 89 ALA A O 1
ATOM 642 N N . ASP A 1 90 ? -0.266 7.170 0.057 1.00 90.81 90 ASP A N 1
ATOM 643 C CA . ASP A 1 90 ? -1.634 6.745 0.391 1.00 90.81 90 ASP A CA 1
ATOM 644 C C . ASP A 1 90 ? -1.669 5.337 1.002 1.00 90.81 90 ASP A C 1
ATOM 646 O O . ASP A 1 90 ? -2.323 5.105 2.022 1.00 90.81 90 ASP A O 1
ATOM 650 N N . ILE A 1 91 ? -0.886 4.408 0.447 1.00 89.44 91 ILE A N 1
ATOM 651 C CA . ILE A 1 91 ? -0.731 3.059 1.002 1.00 89.44 91 ILE A CA 1
ATOM 652 C C . ILE A 1 91 ? -0.097 3.119 2.394 1.00 89.44 91 ILE A C 1
ATOM 654 O O . ILE A 1 91 ? -0.586 2.473 3.317 1.00 89.44 91 ILE A O 1
ATOM 658 N N . THR A 1 92 ? 0.959 3.916 2.572 1.00 88.44 92 THR A N 1
ATOM 659 C CA . THR A 1 92 ? 1.634 4.051 3.874 1.00 88.44 92 THR A CA 1
ATOM 660 C C . THR A 1 92 ? 0.712 4.679 4.923 1.00 88.44 92 THR A C 1
ATOM 662 O O . THR A 1 92 ? 0.726 4.258 6.074 1.00 88.44 92 THR A O 1
ATOM 665 N N . ALA A 1 93 ? -0.135 5.637 4.535 1.00 88.25 93 ALA A N 1
ATOM 666 C CA . ALA A 1 93 ? -1.121 6.249 5.426 1.00 88.25 93 ALA A CA 1
ATOM 667 C C . ALA A 1 93 ? -2.301 5.314 5.754 1.00 88.25 93 ALA A C 1
ATOM 669 O O . ALA A 1 93 ? -2.849 5.363 6.856 1.00 88.25 93 ALA A O 1
ATOM 670 N N . SER A 1 94 ? -2.699 4.465 4.804 1.00 87.44 94 SER A N 1
ATOM 671 C CA . SER A 1 94 ? -3.803 3.511 4.964 1.00 87.44 94 SER A CA 1
ATOM 672 C C . SER A 1 94 ? -3.388 2.236 5.709 1.00 87.44 94 SER A C 1
ATOM 674 O O . SER A 1 94 ? -4.233 1.577 6.315 1.00 87.44 94 SER A O 1
ATOM 676 N N . CYS A 1 95 ? -2.100 1.897 5.707 1.00 84.88 95 CYS A N 1
ATOM 677 C CA . CYS A 1 95 ? -1.543 0.748 6.413 1.00 84.88 95 CYS A CA 1
ATOM 678 C C . CYS A 1 95 ? -1.166 1.153 7.847 1.00 84.88 95 CYS A C 1
ATOM 680 O O . CYS A 1 95 ? -0.061 1.612 8.127 1.00 84.88 95 CYS A O 1
ATOM 682 N N . THR A 1 96 ? -2.109 1.003 8.774 1.00 81.50 96 THR A N 1
ATOM 683 C CA . THR A 1 96 ? -1.964 1.463 10.170 1.00 81.50 96 THR A CA 1
ATOM 684 C C . THR A 1 96 ? -1.607 0.350 11.157 1.00 81.50 96 THR A C 1
ATOM 686 O O . THR A 1 96 ? -1.430 0.610 12.346 1.00 81.50 96 THR A O 1
ATOM 689 N N . SER A 1 97 ? -1.551 -0.897 10.692 1.00 74.00 97 SER A N 1
ATOM 690 C CA . SER A 1 97 ? -1.307 -2.067 11.536 1.00 74.00 97 SER A CA 1
ATOM 691 C C . SER A 1 97 ? 0.177 -2.230 11.884 1.00 74.00 97 SER A C 1
ATOM 693 O O . SER A 1 97 ? 1.062 -1.810 11.139 1.00 74.00 97 SER A O 1
ATOM 695 N N . ALA A 1 98 ? 0.475 -2.940 12.980 1.00 71.56 98 ALA A N 1
ATOM 696 C CA . ALA A 1 98 ? 1.851 -3.299 13.377 1.00 71.56 98 ALA A CA 1
ATOM 697 C C . ALA A 1 98 ? 2.619 -4.076 12.284 1.00 71.56 98 ALA A C 1
ATOM 699 O O . ALA A 1 98 ? 3.847 -4.156 12.285 1.00 71.56 98 ALA A O 1
ATOM 700 N N . HIS A 1 99 ? 1.877 -4.632 11.329 1.00 71.31 99 HIS A N 1
ATOM 701 C CA . HIS A 1 99 ? 2.365 -5.341 10.161 1.00 71.31 99 HIS A CA 1
ATOM 702 C C . HIS A 1 99 ? 2.984 -4.407 9.095 1.00 71.31 99 HIS A C 1
ATOM 704 O O . HIS A 1 99 ? 3.736 -4.864 8.245 1.00 71.31 99 HIS A O 1
ATOM 710 N N . CYS A 1 100 ? 2.781 -3.095 9.128 1.00 71.31 100 CYS A N 1
ATOM 711 C CA . CYS A 1 100 ? 3.205 -2.195 8.045 1.00 71.31 100 CYS A CA 1
ATOM 712 C C . CYS A 1 100 ? 4.648 -1.647 8.175 1.00 71.31 100 CYS A C 1
ATOM 714 O O . CYS A 1 100 ? 5.050 -0.776 7.412 1.00 71.31 100 CYS A O 1
ATOM 716 N N . THR A 1 101 ? 5.444 -2.143 9.127 1.00 61.00 101 THR A N 1
ATOM 717 C CA . THR A 1 101 ? 6.642 -1.460 9.660 1.00 61.00 101 THR A CA 1
ATOM 718 C C . THR A 1 101 ? 7.950 -1.603 8.868 1.00 61.00 101 THR A C 1
ATOM 720 O O . THR A 1 101 ? 8.876 -0.847 9.141 1.00 61.00 101 THR A O 1
ATOM 723 N N . ALA A 1 102 ? 8.063 -2.512 7.890 1.00 56.50 102 ALA A N 1
ATOM 724 C CA . ALA A 1 102 ? 9.342 -2.761 7.196 1.00 56.50 102 ALA A CA 1
ATOM 725 C C . ALA A 1 102 ? 9.393 -2.321 5.721 1.00 56.50 102 ALA A C 1
ATOM 727 O O . ALA A 1 102 ? 10.483 -2.173 5.183 1.00 56.50 102 ALA A O 1
ATOM 728 N N . THR A 1 103 ? 8.243 -2.143 5.069 1.00 65.44 103 THR A N 1
ATOM 729 C CA . THR A 1 103 ? 8.008 -1.608 3.706 1.00 65.44 103 THR A CA 1
ATOM 730 C C . THR A 1 103 ? 6.611 -2.104 3.325 1.00 65.44 103 THR A C 1
ATOM 732 O O . THR A 1 103 ? 6.435 -3.295 3.072 1.00 65.44 103 THR A O 1
ATOM 735 N N . PRO A 1 104 ? 5.570 -1.253 3.330 1.00 75.94 104 PRO A N 1
ATOM 736 C CA . PRO A 1 104 ? 4.202 -1.710 3.071 1.00 75.94 104 PRO A CA 1
ATOM 737 C C . PRO A 1 104 ? 3.984 -2.123 1.610 1.00 75.94 104 PRO A C 1
ATOM 739 O O . PRO A 1 104 ? 2.912 -2.622 1.275 1.00 75.94 104 PRO A O 1
ATOM 742 N N . ILE A 1 105 ? 4.979 -1.904 0.746 1.00 87.44 105 ILE A N 1
ATOM 743 C CA . ILE A 1 105 ? 4.960 -2.195 -0.683 1.00 87.44 105 ILE A CA 1
ATOM 744 C C . ILE A 1 105 ? 6.227 -2.963 -1.046 1.00 87.44 105 ILE A C 1
ATOM 746 O O . ILE A 1 105 ? 7.327 -2.530 -0.712 1.00 87.44 105 ILE A O 1
ATOM 750 N N . ALA A 1 106 ? 6.056 -4.050 -1.792 1.00 89.50 106 ALA A N 1
ATOM 751 C CA . ALA A 1 106 ? 7.121 -4.729 -2.511 1.00 89.50 106 ALA A CA 1
ATOM 752 C C . ALA A 1 106 ? 6.877 -4.598 -4.019 1.00 89.50 106 ALA A C 1
ATOM 754 O O . ALA A 1 106 ? 5.768 -4.828 -4.506 1.00 89.50 106 ALA A O 1
ATOM 755 N N . CYS A 1 107 ? 7.918 -4.226 -4.749 1.00 90.88 107 CYS A N 1
ATOM 756 C CA . CYS A 1 107 ? 7.916 -4.009 -6.186 1.00 90.88 107 CYS A CA 1
ATOM 757 C C . CYS A 1 107 ? 9.050 -4.820 -6.803 1.00 90.88 107 CYS A C 1
ATOM 759 O O . CYS A 1 107 ? 10.201 -4.703 -6.388 1.00 90.88 107 CYS A O 1
ATOM 761 N N . HIS A 1 108 ? 8.724 -5.616 -7.814 1.00 90.88 108 HIS A N 1
ATOM 762 C CA . HIS A 1 108 ? 9.698 -6.289 -8.657 1.00 90.88 108 HIS A CA 1
ATOM 763 C C . HIS A 1 108 ? 9.322 -6.090 -10.117 1.00 90.88 108 HIS A C 1
ATOM 765 O O . HIS A 1 108 ? 8.193 -6.372 -10.516 1.00 90.88 108 HIS A O 1
ATOM 771 N N . ALA A 1 109 ? 10.274 -5.628 -10.921 1.00 90.25 109 ALA A N 1
ATOM 772 C CA . ALA A 1 109 ? 10.071 -5.424 -12.343 1.00 90.25 109 ALA A CA 1
ATOM 773 C C . ALA A 1 109 ? 11.282 -5.891 -13.148 1.00 90.25 109 ALA A C 1
ATOM 775 O O . ALA A 1 109 ? 12.435 -5.754 -12.743 1.00 90.25 109 ALA A O 1
ATOM 776 N N . THR A 1 110 ? 10.986 -6.456 -14.308 1.00 88.50 110 THR A N 1
ATOM 777 C CA . THR A 1 110 ? 11.937 -6.950 -15.302 1.00 88.50 110 THR A CA 1
ATOM 778 C C . THR A 1 110 ? 1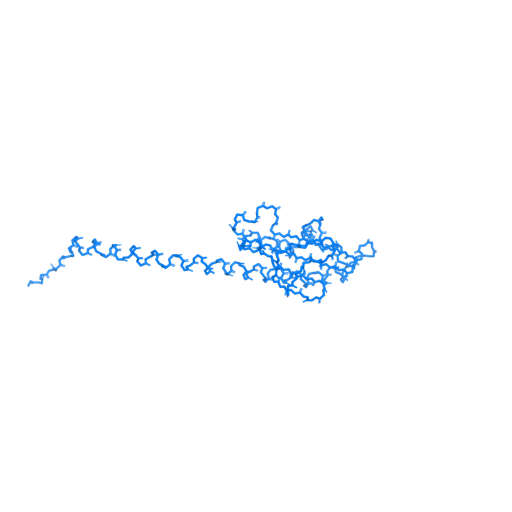1.581 -6.349 -16.661 1.00 88.50 110 THR A C 1
ATOM 780 O O . THR A 1 110 ? 10.660 -5.541 -16.780 1.00 88.50 110 THR A O 1
ATOM 783 N N . THR A 1 111 ? 12.299 -6.738 -17.709 1.00 88.56 111 THR A N 1
ATOM 784 C CA . THR A 1 111 ? 12.025 -6.266 -19.071 1.00 88.56 111 THR A CA 1
ATOM 785 C C . THR A 1 111 ? 10.681 -6.756 -19.620 1.00 88.56 111 THR A C 1
ATOM 787 O O . THR A 1 111 ? 10.103 -6.092 -20.470 1.00 88.56 111 THR A O 1
ATOM 790 N N . SER A 1 112 ? 10.157 -7.886 -19.137 1.00 86.44 112 SER A N 1
ATOM 791 C CA . SER A 1 112 ? 8.938 -8.510 -19.675 1.00 86.44 112 SER A CA 1
ATOM 792 C C . SER A 1 112 ? 7.806 -8.674 -18.663 1.00 86.44 112 SER A C 1
ATOM 794 O O . SER A 1 112 ? 6.660 -8.876 -19.060 1.00 86.44 112 SER A O 1
ATOM 796 N N . ALA A 1 113 ? 8.094 -8.581 -17.364 1.00 88.62 113 ALA A N 1
ATOM 797 C CA . ALA A 1 113 ? 7.106 -8.798 -16.315 1.00 88.62 113 ALA A CA 1
ATOM 798 C C . ALA A 1 113 ? 7.316 -7.878 -15.113 1.00 88.62 113 ALA A C 1
ATOM 800 O O . ALA A 1 113 ? 8.448 -7.511 -14.785 1.00 88.62 113 ALA A O 1
ATOM 801 N N . TYR A 1 114 ? 6.226 -7.576 -14.412 1.00 90.00 114 TYR A N 1
ATOM 802 C CA . TYR A 1 114 ? 6.256 -6.878 -13.134 1.00 90.00 114 TYR A CA 1
ATOM 803 C C . TYR A 1 114 ? 5.284 -7.507 -12.130 1.00 90.00 114 TYR A C 1
ATOM 805 O O . TYR A 1 114 ? 4.293 -8.149 -12.492 1.00 90.00 114 TYR A O 1
ATOM 813 N N . CYS A 1 115 ? 5.577 -7.302 -10.851 1.00 91.38 115 CYS A N 1
ATOM 814 C CA . CYS A 1 115 ? 4.739 -7.657 -9.720 1.00 91.38 115 CYS A CA 1
ATOM 815 C C . CYS A 1 115 ? 4.854 -6.547 -8.678 1.00 91.38 115 CYS A C 1
ATOM 817 O O . CYS A 1 115 ? 5.957 -6.204 -8.249 1.00 91.38 115 CYS A O 1
ATOM 819 N N . VAL A 1 116 ? 3.714 -6.005 -8.260 1.00 91.56 116 VAL A N 1
ATOM 820 C CA . VAL A 1 116 ? 3.631 -5.058 -7.148 1.00 91.56 116 VAL A CA 1
ATOM 821 C C . VAL A 1 116 ? 2.643 -5.595 -6.131 1.00 91.56 116 VAL A C 1
ATOM 823 O O . VAL A 1 116 ? 1.525 -5.970 -6.480 1.00 91.56 116 VAL A O 1
ATOM 826 N N . SER A 1 117 ? 3.063 -5.651 -4.875 1.00 90.94 117 SER A N 1
ATOM 827 C CA . SER A 1 117 ? 2.232 -6.105 -3.770 1.00 90.94 117 SER A CA 1
ATOM 828 C C . SER A 1 117 ? 2.260 -5.106 -2.636 1.00 90.94 117 SER A C 1
ATOM 830 O O . SER A 1 117 ? 3.337 -4.631 -2.282 1.00 90.94 117 SER A O 1
ATOM 832 N N . SER A 1 118 ? 1.112 -4.854 -2.021 1.00 91.38 118 SER A N 1
ATOM 833 C CA . SER A 1 118 ? 1.033 -4.115 -0.766 1.00 91.38 118 SER A CA 1
ATOM 834 C C . SER A 1 118 ? 0.470 -4.980 0.350 1.00 91.38 118 SER A C 1
ATOM 836 O O . SER A 1 118 ? -0.324 -5.884 0.098 1.00 91.38 118 SER A O 1
ATOM 838 N N . ARG A 1 119 ? 0.897 -4.717 1.583 1.00 88.81 119 ARG A N 1
ATOM 839 C CA . ARG A 1 119 ? 0.395 -5.389 2.779 1.00 88.81 119 ARG A CA 1
ATOM 840 C C . ARG A 1 119 ? -0.961 -4.807 3.185 1.00 88.81 119 ARG A C 1
ATOM 842 O O . ARG A 1 119 ? -1.113 -3.590 3.220 1.00 88.81 119 ARG A O 1
ATOM 849 N N . LEU A 1 120 ? -1.928 -5.671 3.488 1.00 88.44 120 LEU A N 1
ATOM 850 C CA . LEU A 1 120 ? -3.202 -5.262 4.087 1.00 88.44 120 LEU A CA 1
ATOM 851 C C . LEU A 1 120 ? -3.042 -5.097 5.602 1.00 88.44 120 LEU A C 1
ATOM 853 O O . LEU A 1 120 ? -2.036 -5.507 6.190 1.00 88.44 120 LEU A O 1
ATOM 857 N N . ASN A 1 121 ? -4.047 -4.496 6.237 1.00 87.38 121 ASN A N 1
ATOM 858 C CA . ASN A 1 121 ? -4.085 -4.371 7.690 1.00 87.38 121 ASN A CA 1
ATOM 859 C C . ASN A 1 121 ? -4.270 -5.733 8.386 1.00 87.38 121 ASN A C 1
ATOM 861 O O . ASN A 1 121 ? -3.794 -5.902 9.512 1.00 87.38 121 ASN A O 1
ATOM 865 N N . GLU A 1 122 ? -4.836 -6.713 7.675 1.00 84.38 122 GLU A N 1
ATOM 866 C CA . GLU A 1 122 ? -4.919 -8.112 8.088 1.00 84.38 122 GLU A CA 1
ATOM 867 C C . GLU A 1 122 ? -3.545 -8.819 8.072 1.00 84.38 122 GLU A C 1
ATOM 869 O O . GLU A 1 122 ? -2.718 -8.650 7.168 1.00 84.38 122 GLU A O 1
ATOM 874 N N . ALA A 1 123 ? -3.289 -9.658 9.080 1.00 82.56 123 ALA A N 1
ATOM 875 C CA . ALA A 1 123 ? -2.019 -10.362 9.226 1.00 82.56 123 ALA A CA 1
ATOM 876 C C . ALA A 1 123 ? -1.727 -11.294 8.034 1.00 82.56 123 ALA A C 1
ATOM 878 O O . ALA A 1 123 ? -2.552 -12.112 7.641 1.00 82.56 123 ALA A O 1
ATOM 879 N N . ASN A 1 124 ? -0.505 -11.202 7.497 1.00 80.38 124 ASN A N 1
ATOM 880 C CA . ASN A 1 124 ? 0.002 -12.026 6.385 1.00 80.38 124 ASN A CA 1
ATOM 881 C C . ASN A 1 124 ? -0.849 -11.996 5.104 1.00 80.38 124 ASN A C 1
ATOM 883 O O . ASN A 1 124 ? -0.732 -12.897 4.274 1.00 80.38 124 ASN A O 1
ATOM 887 N N . GLN A 1 125 ? -1.655 -10.951 4.916 1.00 87.12 125 GLN A N 1
ATOM 888 C CA . GLN A 1 125 ? -2.389 -10.727 3.680 1.00 87.12 125 GLN A CA 1
ATOM 889 C C . GLN A 1 125 ? -1.756 -9.605 2.861 1.00 87.12 125 GLN A C 1
ATOM 891 O O . GLN A 1 125 ? -1.389 -8.545 3.375 1.00 87.12 125 GLN A O 1
ATOM 896 N N . PHE A 1 126 ? -1.647 -9.849 1.561 1.00 88.56 126 PHE A N 1
ATOM 897 C CA . PHE A 1 126 ? -1.135 -8.913 0.575 1.00 88.56 126 PHE A CA 1
ATOM 898 C C . PHE A 1 126 ? -2.136 -8.766 -0.565 1.00 88.56 126 PHE A C 1
ATOM 900 O O . PHE A 1 126 ? -2.784 -9.735 -0.959 1.00 88.56 126 PHE A O 1
ATOM 907 N N . TRP A 1 127 ? -2.242 -7.565 -1.122 1.00 91.00 127 TRP A N 1
ATOM 908 C CA . TRP A 1 127 ? -2.895 -7.344 -2.403 1.00 91.00 127 TRP A CA 1
ATOM 909 C C . TRP A 1 127 ? -1.829 -7.242 -3.474 1.00 91.00 127 TRP A C 1
ATOM 911 O O . TRP A 1 127 ? -0.922 -6.416 -3.363 1.00 91.00 127 TRP A O 1
ATOM 921 N N . CYS A 1 128 ? -1.947 -8.058 -4.511 1.00 90.44 128 CYS A N 1
ATOM 922 C CA . CYS A 1 128 ? -0.963 -8.141 -5.574 1.00 90.44 128 CYS A CA 1
ATOM 923 C C . CYS A 1 128 ? -1.552 -7.744 -6.916 1.00 90.44 128 CYS A C 1
ATOM 925 O O . CYS A 1 128 ? -2.697 -8.069 -7.224 1.00 90.44 128 CYS A O 1
ATOM 927 N N . VAL A 1 129 ? -0.732 -7.091 -7.734 1.00 91.12 129 VAL A N 1
ATOM 928 C CA . VAL A 1 129 ? -1.007 -6.752 -9.128 1.00 91.12 129 VAL A CA 1
ATOM 929 C C . VAL A 1 129 ? 0.180 -7.198 -9.968 1.00 91.12 129 VAL A C 1
ATOM 931 O O . VAL A 1 129 ? 1.335 -6.897 -9.660 1.00 91.12 129 VAL A O 1
ATOM 934 N N . ARG A 1 130 ? -0.118 -7.925 -11.041 1.00 89.44 130 ARG A N 1
ATOM 935 C CA . ARG A 1 130 ? 0.866 -8.510 -11.951 1.00 89.44 130 ARG A CA 1
ATOM 936 C C . ARG A 1 130 ? 0.673 -7.999 -13.379 1.00 89.44 130 ARG A C 1
ATOM 938 O O . ARG A 1 130 ? -0.410 -7.524 -13.740 1.00 89.44 130 ARG A O 1
ATOM 945 N N . SER A 1 131 ? 1.724 -8.143 -14.186 1.00 88.06 131 SER A N 1
ATOM 946 C CA . SER A 1 131 ? 1.738 -7.813 -15.619 1.00 88.06 131 SER A CA 1
ATOM 947 C C . SER A 1 131 ? 0.859 -8.717 -16.491 1.0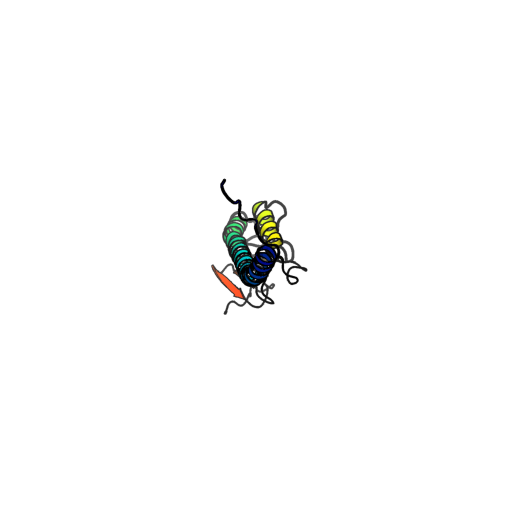0 88.06 131 SER A C 1
ATOM 949 O O . SER A 1 131 ? 0.558 -8.367 -17.622 1.00 88.06 131 SER A O 1
ATOM 951 N N . ASP A 1 132 ? 0.419 -9.870 -15.984 1.00 84.56 132 ASP A N 1
ATOM 952 C CA . ASP A 1 132 ? -0.512 -10.787 -16.665 1.00 84.56 132 ASP A CA 1
ATOM 953 C C . ASP A 1 132 ? -1.987 -10.354 -16.536 1.00 84.56 132 ASP A C 1
ATOM 955 O O . ASP A 1 132 ? -2.896 -11.081 -16.933 1.00 84.56 132 ASP A O 1
ATOM 959 N N . GLY A 1 133 ? -2.244 -9.185 -15.940 1.00 83.88 133 GLY A N 1
ATOM 960 C CA . GLY A 1 133 ? -3.592 -8.680 -15.694 1.00 83.88 133 GLY A CA 1
ATOM 961 C C . GLY A 1 133 ? -4.257 -9.265 -14.446 1.00 83.88 133 GLY A C 1
ATOM 962 O O . GLY A 1 133 ? -5.320 -8.781 -14.044 1.00 83.88 133 GLY A O 1
ATOM 963 N N . ARG A 1 134 ? -3.630 -10.223 -13.752 1.00 86.50 134 ARG A N 1
ATOM 964 C CA . ARG A 1 134 ? -4.177 -10.776 -12.510 1.00 86.50 134 ARG A CA 1
ATOM 965 C C . ARG A 1 134 ? -3.931 -9.817 -11.351 1.00 86.50 134 ARG A C 1
ATOM 967 O O . ARG A 1 134 ? -2.860 -9.222 -11.205 1.00 86.50 134 ARG A O 1
ATOM 974 N N . SER A 1 135 ? -4.950 -9.669 -10.520 1.00 89.88 135 SER A N 1
ATOM 975 C CA . SER A 1 135 ? -4.860 -8.966 -9.248 1.00 89.88 135 SER A CA 1
ATOM 976 C C . SER A 1 135 ? -5.724 -9.665 -8.218 1.00 89.88 135 SER A C 1
ATOM 978 O O . SER A 1 135 ? -6.823 -10.107 -8.549 1.00 89.88 135 SER A O 1
ATOM 980 N N . GLY A 1 136 ? -5.241 -9.771 -6.989 1.00 89.50 136 GLY A N 1
ATOM 981 C CA . GLY A 1 136 ? -5.956 -10.501 -5.955 1.00 89.50 136 GLY A CA 1
ATOM 982 C C . GLY A 1 136 ? -5.223 -10.519 -4.627 1.00 89.50 136 GLY A C 1
ATOM 983 O O . GLY A 1 136 ? -4.095 -10.033 -4.507 1.00 89.50 136 GLY A O 1
ATOM 984 N N . ARG A 1 137 ? -5.893 -11.105 -3.634 1.00 89.31 137 ARG A N 1
ATOM 985 C CA . ARG A 1 137 ? -5.298 -11.392 -2.332 1.00 89.31 137 ARG A CA 1
ATOM 986 C C . ARG A 1 137 ? -4.261 -12.501 -2.466 1.00 89.31 137 ARG A C 1
ATOM 988 O O . ARG A 1 137 ? -4.430 -13.425 -3.256 1.00 89.31 137 ARG A O 1
ATOM 995 N N . ALA A 1 138 ? -3.216 -12.414 -1.663 1.00 86.94 138 ALA A N 1
ATOM 996 C CA . ALA A 1 138 ? -2.166 -13.408 -1.580 1.00 86.94 138 ALA A CA 1
ATOM 997 C C . ALA A 1 138 ? -1.542 -13.437 -0.187 1.00 86.94 138 ALA A C 1
ATOM 999 O O . ALA A 1 138 ? -1.639 -12.481 0.580 1.00 86.94 138 ALA A O 1
ATOM 1000 N N . THR A 1 139 ? -0.859 -14.534 0.119 1.00 84.31 139 THR A N 1
ATOM 1001 C CA . THR A 1 139 ? -0.181 -14.759 1.405 1.00 84.31 139 THR A CA 1
ATOM 1002 C C . THR A 1 139 ? 1.313 -14.449 1.360 1.00 84.31 139 THR A C 1
ATOM 1004 O O . THR A 1 139 ? 2.005 -14.518 2.374 1.00 84.31 139 THR A O 1
ATOM 1007 N N . THR A 1 140 ? 1.836 -14.133 0.178 1.00 83.12 140 THR A N 1
ATOM 1008 C CA . THR A 1 140 ? 3.261 -13.913 -0.061 1.00 83.12 140 THR A CA 1
ATOM 1009 C C . THR A 1 140 ? 3.431 -12.645 -0.878 1.00 83.12 140 THR A C 1
ATOM 1011 O O . THR A 1 140 ? 2.730 -12.449 -1.867 1.00 83.12 140 THR A O 1
ATOM 1014 N N . ALA A 1 141 ? 4.354 -11.781 -0.457 1.00 82.56 141 ALA A N 1
ATOM 1015 C CA . ALA A 1 141 ? 4.695 -10.576 -1.201 1.00 82.56 141 ALA A CA 1
ATOM 1016 C C . ALA A 1 141 ? 5.302 -10.918 -2.573 1.00 82.56 141 ALA A C 1
ATOM 1018 O O . ALA A 1 141 ? 5.783 -12.030 -2.806 1.00 82.56 141 ALA A O 1
ATOM 1019 N N . CYS A 1 142 ? 5.313 -9.943 -3.479 1.00 85.31 142 CYS A N 1
ATOM 1020 C CA . CYS A 1 142 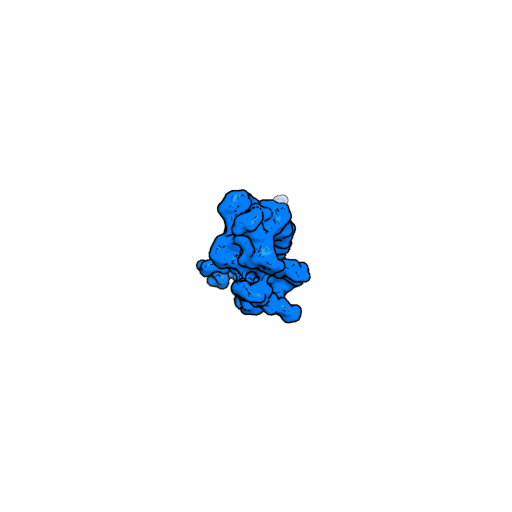? 6.026 -10.066 -4.742 1.00 85.31 142 CYS A CA 1
ATOM 1021 C C . CYS A 1 142 ? 7.506 -10.383 -4.500 1.00 85.31 142 CYS A C 1
ATOM 1023 O O . CYS A 1 142 ? 8.156 -9.767 -3.660 1.00 85.31 142 CYS A O 1
ATOM 1025 N N . THR A 1 143 ? 8.032 -11.323 -5.280 1.00 77.25 143 THR A N 1
ATOM 1026 C CA . THR A 1 143 ? 9.449 -11.705 -5.306 1.00 77.25 143 THR A CA 1
ATOM 1027 C C . THR A 1 143 ? 9.999 -11.582 -6.731 1.00 77.25 143 THR A C 1
ATOM 1029 O O . THR A 1 143 ? 9.244 -11.347 -7.681 1.00 77.25 143 THR A O 1
ATOM 1032 N N . ALA A 1 144 ? 11.317 -11.740 -6.896 1.00 65.50 144 ALA A N 1
ATOM 1033 C CA . ALA A 1 144 ? 12.039 -11.507 -8.153 1.00 65.50 144 ALA A CA 1
ATOM 1034 C C . ALA A 1 144 ? 11.513 -12.294 -9.378 1.00 65.50 144 ALA A C 1
ATOM 1036 O O . ALA A 1 144 ? 11.762 -11.886 -10.508 1.00 65.50 144 ALA A O 1
ATOM 1037 N N . THR A 1 145 ? 10.751 -13.376 -9.181 1.00 58.03 145 THR A N 1
ATOM 1038 C CA . THR A 1 145 ? 10.183 -14.234 -10.242 1.00 58.03 145 THR A CA 1
ATOM 1039 C C . THR A 1 145 ? 8.708 -13.950 -10.576 1.00 58.03 145 THR A C 1
ATOM 1041 O O . THR A 1 145 ? 8.013 -14.810 -11.110 1.00 58.03 145 THR A O 1
ATOM 1044 N N . ALA A 1 146 ? 8.206 -12.741 -10.294 1.00 57.81 146 ALA A N 1
ATOM 1045 C CA . ALA A 1 146 ? 6.834 -12.293 -10.599 1.00 57.81 146 ALA A CA 1
ATOM 1046 C C . ALA A 1 146 ? 5.701 -13.079 -9.900 1.00 57.81 146 ALA A C 1
ATOM 1048 O O . ALA A 1 146 ? 4.525 -12.904 -10.221 1.00 57.81 146 ALA A O 1
ATOM 1049 N N . ALA A 1 147 ? 6.025 -13.928 -8.927 1.00 56.31 147 ALA A N 1
ATOM 1050 C CA . ALA A 1 147 ? 5.065 -14.809 -8.281 1.00 56.31 147 ALA A CA 1
ATOM 1051 C C . ALA A 1 147 ? 4.608 -14.225 -6.945 1.00 56.31 147 ALA A C 1
ATOM 1053 O O . ALA A 1 147 ? 5.074 -14.616 -5.881 1.00 56.31 147 ALA A O 1
ATOM 1054 N N . CYS A 1 148 ? 3.651 -13.308 -7.005 1.00 69.94 148 CYS A N 1
ATOM 1055 C CA . CYS A 1 148 ? 2.655 -13.304 -5.952 1.00 69.94 148 CYS A CA 1
ATOM 1056 C C . CYS A 1 148 ? 1.613 -14.376 -6.318 1.00 69.94 148 CYS A C 1
ATOM 1058 O O . CYS A 1 148 ? 0.971 -14.291 -7.373 1.00 69.94 148 CYS A O 1
ATOM 1060 N N . THR A 1 149 ? 1.534 -15.449 -5.526 1.00 66.75 149 THR A N 1
ATOM 1061 C CA . THR A 1 149 ? 0.600 -16.563 -5.744 1.00 66.75 149 THR A CA 1
ATOM 1062 C C . THR A 1 149 ? -0.794 -16.137 -5.315 1.00 66.75 149 THR A C 1
ATOM 1064 O O . THR A 1 149 ? -1.108 -16.107 -4.127 1.00 66.75 149 THR A O 1
ATOM 1067 N N . ILE A 1 150 ? -1.607 -15.775 -6.303 1.00 67.25 150 ILE A N 1
ATOM 1068 C CA . ILE A 1 150 ? -3.036 -15.532 -6.132 1.00 67.25 150 ILE A CA 1
ATOM 1069 C C . ILE A 1 150 ? -3.715 -16.907 -6.253 1.00 67.25 150 ILE A C 1
ATOM 1071 O O . ILE A 1 150 ? -3.515 -17.540 -7.298 1.00 67.25 150 ILE A O 1
ATOM 1075 N N . PRO A 1 151 ? -4.421 -17.394 -5.215 1.00 59.75 151 PRO A N 1
ATOM 1076 C CA . PRO A 1 151 ? -5.157 -18.655 -5.277 1.00 59.75 151 PRO A CA 1
ATOM 1077 C C . PRO A 1 151 ? -6.267 -18.639 -6.337 1.00 59.75 151 PRO A C 1
ATOM 1079 O O . PRO A 1 151 ? -6.711 -17.537 -6.743 1.00 59.75 151 PRO A O 1
#

Secondary structure (DSSP, 8-state):
---PPPPPHHHHHHHHHHHHHHHHHHHHHHHHHHHHHHHHHHHHHHHHHHHHHHHHHHT--TTS-TTGGGEETTEE--TT-HHHHHHHHHHHHH--SGGGSS-SEEEEE-SS-EEEEEE-SSTT-EEEEETTS-EEEESS---TTS-----

pLDDT: mean 85.3, std 9.03, range [53.56, 95.38]